Protein AF-A0A536GXW0-F1 (afdb_monomer_lite)

Structure (mmCIF, N/CA/C/O backbone):
data_AF-A0A536GXW0-F1
#
_entry.id   AF-A0A536GXW0-F1
#
loop_
_atom_site.group_PDB
_atom_site.id
_atom_site.type_symbol
_atom_site.label_atom_id
_atom_site.label_alt_id
_atom_site.label_comp_id
_atom_site.label_asym_id
_atom_site.label_entity_id
_atom_site.label_seq_id
_atom_site.pdbx_PDB_ins_code
_atom_site.Cartn_x
_atom_site.Cartn_y
_atom_site.Cartn_z
_atom_site.occupancy
_atom_site.B_iso_or_equiv
_atom_site.auth_seq_id
_atom_site.auth_comp_id
_atom_site.auth_asym_id
_atom_site.auth_atom_id
_atom_site.pdbx_PDB_model_num
ATOM 1 N N . MET A 1 1 ? -19.263 5.116 3.234 1.00 91.62 1 MET A N 1
ATOM 2 C CA . MET A 1 1 ? -18.940 5.922 2.035 1.00 91.62 1 MET A CA 1
ATOM 3 C C . MET A 1 1 ? -17.476 5.711 1.686 1.00 91.62 1 MET A C 1
ATOM 5 O O . MET A 1 1 ? -16.659 5.742 2.595 1.00 91.62 1 MET A O 1
ATOM 9 N N . PHE A 1 2 ? -17.142 5.473 0.416 1.00 92.00 2 PHE A N 1
ATOM 10 C CA . PHE A 1 2 ? -15.742 5.388 -0.016 1.00 92.00 2 PHE A CA 1
ATOM 11 C C . PHE A 1 2 ? -15.199 6.767 -0.391 1.00 92.00 2 PHE A C 1
ATOM 13 O O . PHE A 1 2 ? -15.918 7.569 -0.984 1.00 92.00 2 PHE A O 1
ATOM 20 N N . VAL A 1 3 ? -13.938 7.019 -0.049 1.00 93.69 3 VAL A N 1
ATOM 21 C CA . VAL A 1 3 ? -13.186 8.233 -0.398 1.00 93.69 3 VAL A CA 1
ATOM 22 C C . VAL A 1 3 ? -11.805 7.833 -0.917 1.00 93.69 3 VAL A C 1
ATOM 24 O O . VAL A 1 3 ? -11.226 6.871 -0.423 1.00 93.69 3 VAL A O 1
ATOM 27 N N . GLY A 1 4 ? -11.276 8.531 -1.919 1.00 91.50 4 GLY A N 1
ATOM 28 C CA . GLY A 1 4 ? -9.992 8.186 -2.535 1.00 91.50 4 GLY A CA 1
ATOM 29 C C . GLY A 1 4 ? -9.502 9.260 -3.503 1.00 91.50 4 GLY A C 1
ATOM 30 O O . GLY A 1 4 ? -10.156 10.285 -3.686 1.00 91.50 4 GLY A O 1
ATOM 31 N N . GLY A 1 5 ? -8.334 9.035 -4.105 1.00 86.00 5 GLY A N 1
ATOM 32 C CA . GLY A 1 5 ? -7.637 10.004 -4.965 1.00 86.00 5 GLY A CA 1
ATOM 33 C C . GLY A 1 5 ? -6.749 10.988 -4.193 1.00 86.00 5 GLY A C 1
ATOM 34 O O . GLY A 1 5 ? -5.664 11.328 -4.658 1.00 86.00 5 GLY A O 1
ATOM 35 N N . SER A 1 6 ? -7.152 11.370 -2.981 1.00 85.75 6 SER A N 1
ATOM 36 C CA . SER A 1 6 ? -6.339 12.109 -2.008 1.00 85.75 6 SER A CA 1
ATOM 37 C C . SER A 1 6 ? -6.452 11.490 -0.609 1.00 85.75 6 SER A C 1
ATOM 39 O O . SER A 1 6 ? -7.307 10.635 -0.358 1.00 85.75 6 SER A O 1
ATOM 41 N N . ALA A 1 7 ? -5.560 11.889 0.303 1.00 86.50 7 ALA A N 1
ATOM 42 C CA . ALA A 1 7 ? -5.619 11.443 1.691 1.00 86.50 7 ALA A CA 1
ATOM 43 C C . ALA A 1 7 ? -6.881 11.981 2.390 1.00 86.50 7 ALA A C 1
ATOM 45 O O . ALA A 1 7 ? -7.215 13.162 2.272 1.00 86.50 7 ALA A O 1
ATOM 46 N N . LEU A 1 8 ? -7.575 11.119 3.139 1.00 91.38 8 LEU A N 1
ATOM 47 C CA . LEU A 1 8 ? -8.701 11.537 3.969 1.00 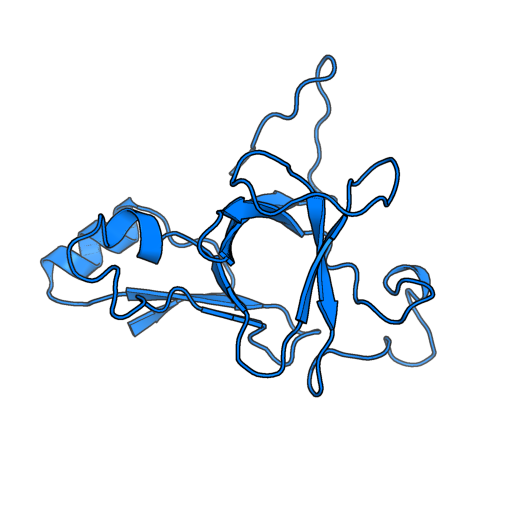91.38 8 LEU A CA 1
ATOM 48 C C . LEU A 1 8 ? -8.177 12.354 5.156 1.00 91.38 8 LEU A C 1
ATOM 50 O O . LEU A 1 8 ? -7.425 11.844 5.982 1.00 91.38 8 LEU A O 1
ATOM 54 N N . SER A 1 9 ? -8.595 13.615 5.274 1.00 91.75 9 SER A N 1
ATOM 55 C CA . SER A 1 9 ? -8.226 14.436 6.428 1.00 91.75 9 SER A CA 1
ATOM 56 C C . SER A 1 9 ? -9.035 14.056 7.672 1.00 91.75 9 SER A C 1
ATOM 58 O O . SER A 1 9 ? -10.221 13.721 7.596 1.00 91.75 9 SER A O 1
ATOM 60 N N . ALA A 1 10 ? -8.416 14.183 8.850 1.00 93.69 10 ALA A N 1
ATOM 61 C CA . ALA A 1 10 ? -9.082 13.917 10.126 1.00 93.69 10 ALA A CA 1
ATOM 62 C C . ALA A 1 10 ? -10.332 14.792 10.337 1.00 93.69 10 ALA A C 1
ATOM 64 O O . ALA A 1 10 ? -11.328 14.315 10.876 1.00 93.69 10 ALA A O 1
ATOM 65 N N . GLY A 1 11 ? -10.299 16.048 9.879 1.00 94.88 11 GLY A N 1
ATOM 66 C CA . GLY A 1 11 ? -11.437 16.964 9.970 1.00 94.88 11 GLY A CA 1
ATOM 67 C C . GLY A 1 11 ? -12.621 16.538 9.100 1.00 94.88 11 GLY A C 1
ATOM 68 O O . GLY A 1 11 ? -13.762 16.604 9.558 1.00 94.88 11 GLY A O 1
ATOM 69 N N . LEU A 1 12 ? -12.366 16.049 7.879 1.00 93.94 12 LEU A N 1
ATOM 70 C CA . LEU A 1 12 ? -13.421 15.523 7.008 1.00 93.94 12 LEU A CA 1
ATOM 71 C C . LEU A 1 12 ? -14.021 14.233 7.582 1.00 93.94 12 LEU A C 1
ATOM 73 O O . LEU A 1 12 ? -15.244 14.094 7.612 1.00 93.94 12 LEU A O 1
ATOM 77 N N . TYR A 1 13 ? -13.175 13.332 8.095 1.00 95.75 13 TYR A N 1
ATOM 78 C CA . TYR A 1 13 ? -13.617 12.132 8.808 1.00 95.75 13 TYR A CA 1
ATOM 79 C C . TYR A 1 13 ? -14.543 12.485 9.982 1.00 95.75 13 TYR A C 1
ATOM 81 O O . TYR A 1 13 ? -15.652 11.957 10.079 1.00 95.75 13 TYR A O 1
ATOM 89 N N . ASP A 1 14 ? -14.119 13.407 10.854 1.00 96.00 14 ASP A N 1
ATOM 90 C CA . ASP A 1 14 ? -14.897 13.811 12.029 1.00 96.00 14 ASP A CA 1
ATOM 91 C C . ASP A 1 14 ? -16.219 14.470 11.629 1.00 96.00 14 ASP A C 1
ATOM 93 O O . ASP A 1 14 ? -17.261 14.178 12.217 1.00 96.00 14 ASP A O 1
ATOM 97 N N . GLY A 1 15 ? -16.189 15.345 10.619 1.00 96.81 15 GLY A N 1
ATOM 98 C CA . GLY A 1 15 ? -17.375 16.019 10.101 1.00 96.81 15 GLY A CA 1
ATOM 99 C C . GLY A 1 15 ? -18.426 15.031 9.600 1.00 96.81 15 GLY A C 1
ATOM 100 O O . GLY A 1 15 ? -19.578 15.100 10.018 1.00 96.81 15 GLY A O 1
ATOM 101 N N . LEU A 1 16 ? -18.028 14.069 8.764 1.00 95.75 16 LEU A N 1
ATOM 102 C CA . LEU A 1 16 ? -18.940 13.059 8.218 1.00 95.75 16 LEU A CA 1
ATOM 103 C C . LEU A 1 16 ? -19.434 12.083 9.295 1.00 95.75 16 LEU A C 1
ATOM 105 O O . LEU A 1 16 ? -20.625 11.766 9.342 1.00 95.75 16 LEU A O 1
ATOM 109 N N . THR A 1 17 ? -18.561 11.685 10.222 1.00 95.50 17 THR A N 1
ATOM 110 C CA . THR A 1 17 ? -18.925 10.783 11.325 1.00 95.50 17 THR A CA 1
ATOM 111 C C . THR A 1 17 ? -19.974 11.408 12.249 1.00 95.50 17 THR A C 1
ATOM 113 O O . THR A 1 17 ? -20.893 10.714 12.681 1.00 95.50 17 THR A O 1
ATOM 116 N N . ARG A 1 18 ? -19.919 12.726 12.504 1.00 96.75 18 ARG A N 1
ATOM 117 C CA . ARG A 1 18 ? -20.958 13.449 13.274 1.00 96.75 18 ARG A CA 1
ATOM 118 C C . ARG A 1 18 ? -22.345 13.381 12.632 1.00 96.75 18 ARG A C 1
ATOM 120 O O . ARG A 1 18 ? -23.339 13.530 13.333 1.00 96.75 18 ARG A O 1
ATOM 127 N N . HIS A 1 19 ? -22.412 13.128 11.328 1.00 96.69 19 HIS A N 1
ATOM 128 C CA . HIS A 1 19 ? -23.655 12.911 10.590 1.00 96.69 19 HIS A CA 1
ATOM 129 C C . HIS A 1 19 ? -23.993 11.421 10.401 1.00 96.69 19 HIS A C 1
ATOM 131 O O . HIS A 1 19 ? -24.864 11.088 9.602 1.00 96.69 19 HIS A O 1
ATOM 137 N N . GLY A 1 20 ? -23.321 10.516 11.122 1.00 95.88 20 GLY A N 1
ATOM 138 C CA . GLY A 1 20 ? -23.549 9.071 11.037 1.00 95.88 20 GLY A CA 1
ATOM 139 C C . GLY A 1 20 ? -22.983 8.420 9.772 1.00 95.88 20 GLY A C 1
ATOM 140 O O . GLY A 1 20 ? -23.349 7.292 9.450 1.00 95.88 20 GLY A O 1
ATOM 141 N N . ILE A 1 21 ? -22.104 9.111 9.039 1.00 95.94 21 ILE A N 1
ATOM 142 C CA . ILE A 1 21 ? -21.504 8.605 7.802 1.00 95.94 21 ILE A CA 1
ATOM 143 C C . ILE A 1 21 ? -20.132 8.007 8.121 1.00 95.94 21 ILE A C 1
ATOM 145 O O . ILE A 1 21 ? -19.160 8.730 8.326 1.00 95.94 21 ILE A O 1
ATOM 149 N N . ASP A 1 22 ? -20.044 6.677 8.106 1.00 91.19 22 ASP A N 1
ATOM 150 C CA . ASP A 1 22 ? -18.764 5.965 8.171 1.00 91.19 22 ASP A CA 1
ATOM 151 C C . ASP A 1 22 ? -18.021 6.088 6.833 1.00 91.19 22 ASP A C 1
ATOM 153 O O . ASP A 1 22 ? -18.577 5.822 5.756 1.00 91.19 22 ASP A O 1
ATOM 157 N N . THR A 1 23 ? -16.760 6.504 6.891 1.00 93.88 23 THR A N 1
ATOM 158 C CA . THR A 1 23 ? -15.901 6.713 5.721 1.00 93.88 23 THR A CA 1
ATOM 159 C C . THR A 1 23 ? -14.848 5.623 5.639 1.00 93.88 23 THR A C 1
ATOM 161 O O . THR A 1 23 ? -14.286 5.210 6.646 1.00 93.88 23 THR A O 1
ATOM 164 N N . ASN A 1 24 ? -14.582 5.138 4.430 1.00 93.00 24 ASN A N 1
ATOM 165 C CA . ASN A 1 24 ? -13.578 4.119 4.165 1.00 93.00 24 ASN A CA 1
ATOM 166 C C . ASN A 1 24 ? -12.648 4.623 3.064 1.00 93.00 24 ASN A C 1
ATOM 168 O O . ASN A 1 24 ? -13.089 4.874 1.939 1.00 93.00 24 ASN A O 1
ATOM 172 N N . GLN A 1 25 ? -11.382 4.816 3.412 1.00 93.94 25 GLN A N 1
ATOM 173 C CA . GLN A 1 25 ? -10.381 5.289 2.478 1.00 93.94 25 GLN A CA 1
ATOM 174 C C . GLN A 1 25 ? -9.958 4.158 1.539 1.00 93.94 25 GLN A C 1
ATOM 176 O O . GLN A 1 25 ? -9.674 3.044 1.975 1.00 93.94 25 GLN A O 1
ATOM 181 N N . GLY A 1 26 ? -9.942 4.457 0.246 1.00 94.81 26 GLY A N 1
ATOM 182 C CA . GLY A 1 26 ? -9.351 3.628 -0.792 1.00 94.81 26 GLY A CA 1
ATOM 183 C C . GLY A 1 26 ? -8.116 4.316 -1.356 1.00 94.81 26 GLY A C 1
ATOM 184 O O . GLY A 1 26 ? -8.127 5.523 -1.616 1.00 94.81 26 GLY A O 1
ATOM 185 N N . TRP A 1 27 ? -7.059 3.544 -1.564 1.00 96.94 27 TRP A N 1
ATOM 186 C CA . TRP A 1 27 ? -5.865 3.986 -2.265 1.00 96.94 27 TRP A CA 1
ATOM 187 C C . TRP A 1 27 ? -5.655 3.198 -3.545 1.00 96.94 27 TRP A C 1
ATOM 189 O O . TRP A 1 27 ? -5.883 1.988 -3.620 1.00 96.94 27 TRP A O 1
ATOM 199 N N . GLY A 1 28 ? -5.177 3.924 -4.539 1.00 96.00 28 GLY A N 1
ATOM 200 C CA . GLY A 1 28 ? -4.687 3.400 -5.787 1.00 96.00 28 GLY A CA 1
ATOM 201 C C . GLY A 1 28 ? -4.431 4.544 -6.754 1.00 96.00 28 GLY A C 1
ATOM 202 O O . GLY A 1 28 ? -4.436 5.725 -6.397 1.00 96.00 28 GLY A O 1
ATOM 203 N N . MET A 1 29 ? -4.187 4.158 -7.986 1.00 96.38 29 MET A N 1
ATOM 204 C CA . MET A 1 29 ? -3.778 4.992 -9.099 1.00 96.38 29 MET A CA 1
ATOM 205 C C . MET A 1 29 ? -4.359 4.426 -10.393 1.00 96.38 29 MET A C 1
ATOM 207 O O . MET A 1 29 ? -4.885 3.306 -10.420 1.00 96.38 29 MET A O 1
ATOM 211 N N . THR A 1 30 ? -4.249 5.190 -11.477 1.00 95.12 30 THR A N 1
ATOM 212 C CA . THR A 1 30 ? -4.662 4.753 -12.819 1.00 95.12 30 THR A CA 1
ATOM 213 C C . THR A 1 30 ? -4.044 3.397 -13.167 1.00 95.12 30 THR A C 1
ATOM 215 O O . THR A 1 30 ? -4.718 2.502 -13.666 1.00 95.12 30 THR A O 1
ATOM 218 N N . GLU A 1 31 ? -2.780 3.211 -12.804 1.00 96.94 31 GLU A N 1
ATOM 219 C CA . GLU A 1 31 ? -1.968 2.019 -13.016 1.00 96.94 31 GLU A CA 1
ATOM 220 C C . GLU A 1 31 ? -2.425 0.799 -12.198 1.00 96.94 31 GLU A C 1
ATOM 222 O O . GLU A 1 31 ? -1.978 -0.312 -12.464 1.00 96.94 31 GLU A O 1
ATOM 227 N N . THR A 1 32 ? -3.324 0.976 -11.225 1.00 96.69 32 THR A N 1
ATOM 228 C CA . THR A 1 32 ? -3.872 -0.098 -10.373 1.00 96.69 32 THR A CA 1
ATOM 229 C C . THR A 1 32 ? -5.369 -0.344 -10.594 1.00 96.69 32 THR A C 1
ATOM 231 O O . THR A 1 32 ? -6.016 -0.974 -9.768 1.00 96.69 32 THR A O 1
ATOM 234 N N . SER A 1 33 ? -5.947 0.177 -11.676 1.00 93.94 33 SER A N 1
ATOM 235 C CA . SER A 1 33 ? -7.291 -0.156 -12.180 1.00 93.94 33 SER A CA 1
ATOM 236 C C . SER A 1 33 ? -8.448 -0.332 -11.162 1.00 93.94 33 SER A C 1
ATOM 238 O O . SER A 1 33 ? -9.107 -1.372 -11.159 1.00 93.94 33 SER A O 1
ATOM 240 N N . PRO A 1 34 ? -8.826 0.678 -10.357 1.00 89.38 34 PRO A N 1
ATOM 241 C CA . PRO A 1 34 ? -8.057 1.832 -9.906 1.00 89.38 34 PRO A CA 1
ATOM 242 C C . PRO A 1 34 ? -7.624 1.705 -8.432 1.00 89.38 34 PRO A C 1
ATOM 244 O O . PRO A 1 34 ? -7.015 2.632 -7.911 1.00 89.38 34 PRO A O 1
ATOM 247 N N . VAL A 1 35 ? -7.980 0.615 -7.738 1.00 96.00 35 VAL A N 1
ATOM 248 C CA . VAL A 1 35 ? -7.810 0.459 -6.284 1.00 96.00 35 VAL A CA 1
ATOM 249 C C . VAL A 1 35 ? -6.860 -0.694 -5.980 1.00 96.00 35 VAL A C 1
ATOM 251 O O . VAL A 1 35 ? -7.023 -1.807 -6.481 1.00 96.00 35 VAL A O 1
ATOM 254 N N . ALA A 1 36 ? -5.901 -0.432 -5.098 1.00 97.75 36 ALA A N 1
ATOM 255 C CA . ALA A 1 36 ? -4.930 -1.406 -4.622 1.00 97.75 36 ALA A CA 1
ATOM 256 C C . ALA A 1 36 ? -5.041 -1.678 -3.115 1.00 97.75 36 ALA A C 1
ATOM 258 O O . ALA A 1 36 ? -4.718 -2.785 -2.690 1.00 97.75 36 ALA A O 1
ATOM 259 N N . ALA A 1 37 ? -5.535 -0.727 -2.313 1.00 97.81 37 ALA A N 1
ATOM 260 C CA . ALA A 1 37 ? -5.735 -0.908 -0.875 1.00 97.81 37 ALA A CA 1
ATOM 261 C C . ALA A 1 37 ? -6.998 -0.200 -0.358 1.00 97.81 37 ALA A C 1
ATOM 263 O O . ALA A 1 37 ? -7.438 0.793 -0.938 1.00 97.81 37 ALA A O 1
ATOM 264 N N . CYS A 1 38 ? -7.563 -0.708 0.741 1.00 97.25 38 CYS A N 1
ATOM 265 C CA . CYS A 1 38 ? -8.708 -0.107 1.433 1.00 97.25 38 CYS A CA 1
ATOM 266 C C . CYS A 1 38 ? -8.565 -0.198 2.957 1.00 97.25 38 CYS A C 1
ATOM 268 O O . CYS A 1 38 ? -8.113 -1.216 3.492 1.00 97.25 38 CYS A O 1
ATOM 270 N N . ALA A 1 39 ? -9.042 0.817 3.678 1.00 96.19 39 ALA A N 1
ATOM 271 C CA . ALA A 1 39 ? -9.032 0.911 5.141 1.00 96.19 39 ALA A CA 1
ATOM 272 C C . ALA A 1 39 ? -10.095 0.022 5.819 1.00 96.19 39 ALA A C 1
ATOM 274 O O . ALA A 1 39 ? -10.859 0.463 6.684 1.00 96.19 39 ALA A O 1
ATOM 275 N N . THR A 1 40 ? -10.182 -1.243 5.411 1.00 93.44 40 THR A N 1
ATOM 276 C CA . THR A 1 40 ? -11.110 -2.234 5.963 1.00 93.44 40 THR A CA 1
ATOM 277 C C . THR A 1 40 ? -10.725 -2.597 7.392 1.00 93.44 40 THR A C 1
ATOM 279 O O . THR A 1 40 ? -9.595 -2.996 7.648 1.00 93.44 40 THR A O 1
ATOM 282 N N . ILE A 1 41 ? -11.683 -2.520 8.319 1.00 95.12 41 ILE A N 1
ATOM 283 C CA . ILE A 1 41 ? -11.472 -2.887 9.722 1.00 95.12 41 ILE A CA 1
ATOM 284 C C . ILE A 1 41 ? -11.465 -4.416 9.843 1.00 95.12 41 ILE A C 1
ATOM 286 O O . ILE A 1 41 ? -12.483 -5.071 9.600 1.00 95.12 41 ILE A O 1
ATOM 290 N N . LYS A 1 42 ? -10.325 -4.988 10.244 1.00 95.69 42 LYS A N 1
ATOM 291 C CA . LYS A 1 42 ? -10.229 -6.413 10.602 1.00 95.69 42 LYS A CA 1
ATOM 292 C C . LYS A 1 42 ? -11.196 -6.762 11.735 1.00 95.69 42 LYS A C 1
ATOM 294 O O . LYS A 1 42 ? -11.423 -5.963 12.640 1.00 95.69 42 LYS A O 1
ATOM 299 N N . SER A 1 43 ? -11.706 -7.992 11.738 1.00 95.56 43 SER A N 1
ATOM 300 C CA . SER A 1 43 ? -12.614 -8.479 12.787 1.00 95.56 43 SER A CA 1
ATOM 301 C C . SER A 1 43 ? -12.019 -8.380 14.196 1.00 95.56 43 SER A C 1
ATOM 303 O O . SER A 1 43 ? -12.748 -8.042 15.122 1.00 95.56 43 SER A O 1
ATOM 305 N N . SER A 1 44 ? -10.709 -8.603 14.340 1.00 95.69 44 SER A N 1
ATOM 306 C CA . SER A 1 44 ? -9.954 -8.478 15.595 1.00 95.69 44 SER A CA 1
ATOM 307 C C . SER A 1 44 ? -9.742 -7.036 16.070 1.00 95.69 44 SER A C 1
ATOM 309 O O . SER A 1 44 ? -9.302 -6.832 17.194 1.00 95.69 44 SER A O 1
ATOM 311 N N . MET A 1 45 ? -10.044 -6.036 15.236 1.00 95.00 45 MET A N 1
ATOM 312 C CA . MET A 1 45 ? -9.724 -4.623 15.477 1.00 95.00 45 MET A CA 1
ATOM 313 C C . MET A 1 45 ? -10.974 -3.753 15.665 1.00 95.00 45 MET A C 1
ATOM 315 O O . MET A 1 45 ? -10.879 -2.528 15.641 1.00 95.00 45 MET A O 1
ATOM 319 N N . LYS A 1 46 ? -12.156 -4.348 15.852 1.00 91.94 46 LYS A N 1
ATOM 320 C CA . LYS A 1 46 ? -13.415 -3.594 15.990 1.00 91.94 46 LYS A CA 1
ATOM 321 C C . LYS A 1 46 ? -13.450 -2.662 17.203 1.00 91.94 46 LYS A C 1
ATOM 323 O O . LYS A 1 46 ? -14.054 -1.601 17.110 1.00 91.94 46 LYS A O 1
ATOM 328 N N . ASP A 1 47 ? -12.760 -3.029 18.280 1.00 92.06 47 ASP A N 1
ATOM 329 C CA . ASP A 1 47 ? -12.674 -2.232 19.512 1.00 92.06 47 ASP A CA 1
ATOM 330 C C . ASP A 1 47 ? -11.431 -1.323 19.548 1.00 92.06 47 ASP A C 1
ATOM 332 O O . ASP A 1 47 ? -11.150 -0.660 20.546 1.00 92.06 47 ASP A O 1
ATOM 336 N N . SER A 1 48 ? -10.653 -1.300 18.461 1.00 92.00 48 SER A N 1
ATOM 337 C CA . SER A 1 48 ? -9.481 -0.435 18.336 1.00 92.00 48 SER A CA 1
ATOM 338 C C . SER A 1 48 ? -9.874 1.005 17.986 1.00 92.00 48 SER A C 1
ATOM 340 O O . SER A 1 48 ? -11.044 1.338 17.783 1.00 92.00 48 SER A O 1
ATOM 342 N N . ASN A 1 49 ? -8.880 1.889 17.875 1.00 93.62 49 ASN A N 1
ATOM 343 C CA . ASN A 1 49 ? -9.107 3.247 17.395 1.00 93.62 49 ASN A CA 1
ATOM 344 C C . ASN A 1 49 ? -9.483 3.239 15.900 1.00 93.62 49 ASN A C 1
ATOM 346 O O . ASN A 1 49 ? -8.623 3.340 15.022 1.00 93.62 49 ASN A O 1
ATOM 350 N N . LEU A 1 50 ? -10.786 3.154 15.620 1.00 93.50 50 LEU A N 1
ATOM 351 C CA . LEU A 1 50 ? -11.318 3.082 14.260 1.00 93.50 50 LEU A CA 1
ATOM 352 C C . LEU A 1 50 ? -10.915 4.288 13.418 1.00 93.50 50 LEU A C 1
ATOM 354 O O . LEU A 1 50 ? -10.547 4.118 12.261 1.00 93.50 50 LEU A O 1
ATOM 358 N N . LYS A 1 51 ? -10.902 5.491 14.003 1.00 95.06 51 LYS A N 1
ATOM 359 C CA . LYS A 1 51 ? -10.464 6.702 13.300 1.00 95.06 51 LYS A CA 1
ATOM 360 C C . LYS A 1 51 ? -9.027 6.561 12.799 1.00 95.06 51 LYS A C 1
ATOM 362 O O . LYS A 1 51 ? -8.761 6.863 11.642 1.00 95.06 51 LYS A O 1
ATOM 367 N N . ALA A 1 52 ? -8.116 6.064 13.635 1.00 94.38 52 ALA A N 1
ATOM 368 C CA . ALA A 1 52 ? -6.723 5.859 13.235 1.00 94.38 52 ALA A CA 1
ATOM 369 C C . ALA A 1 52 ? -6.583 4.852 12.079 1.00 94.38 52 ALA A C 1
ATOM 371 O O . ALA A 1 52 ? -5.704 5.011 11.240 1.00 94.38 52 ALA A O 1
ATOM 372 N N . ILE A 1 53 ? -7.458 3.844 12.005 1.00 95.69 53 ILE A N 1
ATOM 373 C CA . ILE A 1 53 ? -7.496 2.896 10.883 1.00 95.69 53 ILE A CA 1
ATOM 374 C C . ILE A 1 53 ? -8.088 3.545 9.629 1.00 95.69 53 ILE A C 1
ATOM 376 O O . ILE A 1 53 ? -7.538 3.394 8.543 1.00 95.69 53 ILE A O 1
ATOM 380 N N . ARG A 1 54 ? -9.201 4.274 9.759 1.00 95.19 54 ARG A N 1
ATOM 381 C CA . ARG A 1 54 ? -9.926 4.870 8.625 1.00 95.19 54 ARG A CA 1
ATOM 382 C C . ARG A 1 54 ? -9.145 5.958 7.887 1.00 95.19 54 ARG A C 1
ATOM 384 O O . ARG A 1 54 ? -9.459 6.212 6.730 1.00 95.19 54 ARG A O 1
ATOM 391 N N . LEU A 1 55 ? -8.156 6.569 8.541 1.00 95.19 55 LEU A N 1
ATOM 392 C CA . LEU A 1 55 ? -7.258 7.576 7.959 1.00 95.19 55 LEU A CA 1
ATOM 393 C C . LEU A 1 55 ? -6.025 6.981 7.249 1.00 95.19 55 LEU A C 1
ATOM 395 O O . LEU A 1 55 ? -5.198 7.730 6.729 1.00 95.19 55 LEU A O 1
ATOM 399 N N . LYS A 1 56 ? -5.863 5.653 7.256 1.00 96.00 56 LYS A N 1
ATOM 400 C CA . LYS A 1 56 ? -4.800 4.950 6.526 1.00 96.00 56 LYS A CA 1
ATOM 401 C C . LYS A 1 56 ? -5.249 4.614 5.107 1.00 96.00 56 LYS A C 1
ATOM 403 O O . LYS A 1 56 ? -6.432 4.418 4.854 1.00 96.00 56 LYS A O 1
ATOM 408 N N . GLN A 1 57 ? -4.299 4.437 4.189 1.00 96.44 57 GLN A N 1
ATOM 409 C CA . GLN A 1 57 ? -4.576 3.886 2.854 1.00 96.44 57 GLN A CA 1
ATOM 410 C C . GLN A 1 57 ? -5.094 2.447 2.932 1.00 96.44 57 GLN A C 1
ATOM 412 O O . GLN A 1 57 ? -5.911 2.028 2.113 1.00 96.44 57 GLN A O 1
ATOM 417 N N . GLY A 1 58 ? -4.675 1.726 3.969 1.00 96.88 58 GLY A N 1
ATOM 418 C CA . GLY A 1 58 ? -5.325 0.503 4.392 1.00 96.88 58 GLY A CA 1
ATOM 419 C C . GLY A 1 58 ? -4.583 -0.765 4.007 1.00 96.88 58 GLY A C 1
ATOM 420 O O . GLY A 1 58 ? -3.369 -0.763 3.828 1.00 96.88 58 GLY A O 1
ATOM 421 N N . LEU A 1 59 ? -5.330 -1.862 3.932 1.00 97.94 59 LEU A N 1
ATOM 422 C CA . LEU A 1 59 ? -4.813 -3.185 3.601 1.00 97.94 59 LEU A CA 1
ATOM 423 C C . LEU A 1 59 ? -4.826 -3.386 2.082 1.00 97.94 59 LEU A C 1
ATOM 425 O O . LEU A 1 59 ? -5.816 -2.992 1.453 1.00 97.94 59 LEU A O 1
ATOM 429 N N . PRO A 1 60 ? -3.807 -4.043 1.496 1.00 97.88 60 PRO A N 1
ATOM 430 C CA . PRO A 1 60 ? -3.857 -4.482 0.107 1.00 97.88 60 PRO A CA 1
ATOM 431 C C . PRO A 1 60 ? -5.116 -5.311 -0.168 1.00 97.88 60 PRO A C 1
ATOM 433 O O . PRO A 1 60 ? -5.514 -6.154 0.642 1.00 97.88 60 PRO A O 1
ATOM 436 N N . LEU A 1 61 ? -5.759 -5.069 -1.309 1.00 97.38 61 LEU A N 1
ATOM 437 C CA . LEU A 1 61 ? -6.897 -5.872 -1.747 1.00 97.38 61 LEU A CA 1
ATOM 438 C C . LEU A 1 61 ? -6.455 -7.301 -2.081 1.00 97.38 61 LEU A C 1
ATOM 440 O O . LEU A 1 61 ? -5.322 -7.541 -2.490 1.00 97.38 61 LEU A O 1
ATOM 444 N N . ALA A 1 62 ? -7.367 -8.264 -1.942 1.00 96.81 62 ALA A N 1
ATOM 445 C CA . ALA A 1 62 ? -7.084 -9.654 -2.290 1.00 96.81 62 ALA A CA 1
ATOM 446 C C . ALA A 1 62 ? -6.639 -9.766 -3.757 1.00 96.81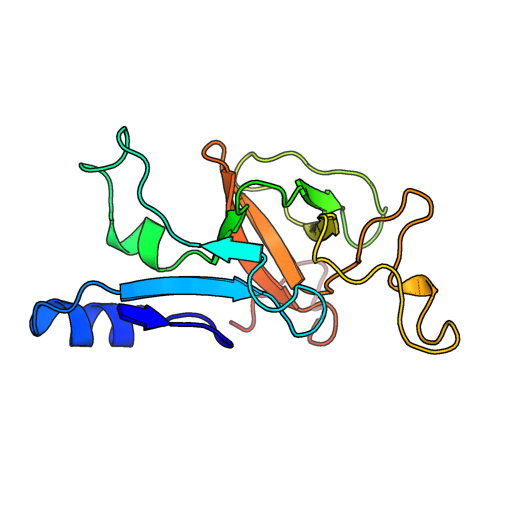 62 ALA A C 1
ATOM 448 O O . ALA A 1 62 ? -7.359 -9.326 -4.643 1.00 96.81 62 ALA A O 1
ATOM 449 N N . GLY A 1 63 ? -5.474 -10.364 -4.011 1.00 97.00 63 GLY A N 1
ATOM 450 C CA . GLY A 1 63 ? -4.870 -10.433 -5.347 1.00 97.00 63 GLY A CA 1
ATOM 451 C C . GLY A 1 63 ? -3.870 -9.312 -5.649 1.00 97.00 63 GLY A C 1
ATOM 452 O O . GLY A 1 63 ? -3.147 -9.417 -6.636 1.00 97.00 63 GLY A O 1
ATOM 453 N N . VAL A 1 64 ? -3.773 -8.286 -4.798 1.00 98.31 64 VAL A N 1
ATOM 454 C CA . VAL A 1 64 ? -2.697 -7.289 -4.834 1.00 98.31 64 VAL A CA 1
ATOM 455 C C . VAL A 1 64 ? -1.639 -7.667 -3.810 1.00 98.31 64 VAL A C 1
ATOM 457 O O . VAL A 1 64 ? -1.905 -7.777 -2.614 1.00 98.31 64 VAL A O 1
ATOM 460 N N . GLU A 1 65 ? -0.418 -7.839 -4.288 1.00 98.44 65 GLU A N 1
ATOM 461 C CA . GLU A 1 65 ? 0.767 -7.928 -3.456 1.00 98.44 65 GLU A CA 1
ATOM 462 C C . GLU A 1 65 ? 1.350 -6.523 -3.270 1.00 98.44 65 GLU A C 1
ATOM 464 O O . GLU A 1 65 ? 1.428 -5.738 -4.220 1.00 98.44 65 GLU A O 1
ATOM 469 N N . LEU A 1 66 ? 1.775 -6.213 -2.045 1.00 98.50 66 LEU A N 1
ATOM 470 C CA . LEU A 1 66 ? 2.428 -4.957 -1.684 1.00 98.50 66 LEU A CA 1
ATOM 471 C C . LEU A 1 66 ? 3.750 -5.270 -0.992 1.00 98.50 66 LEU A C 1
ATOM 473 O O . LEU A 1 66 ? 3.829 -6.186 -0.175 1.00 98.50 66 LEU A O 1
ATOM 477 N N . ARG A 1 67 ? 4.782 -4.486 -1.288 1.00 98.50 67 ARG A N 1
ATOM 478 C CA . ARG A 1 67 ? 6.023 -4.449 -0.513 1.00 98.50 67 ARG A CA 1
ATOM 479 C C . ARG A 1 67 ? 6.521 -3.017 -0.392 1.00 98.50 67 ARG A C 1
ATOM 481 O O . ARG A 1 67 ? 6.118 -2.150 -1.164 1.00 98.50 67 ARG A O 1
ATOM 488 N N . LEU A 1 68 ? 7.408 -2.794 0.567 1.00 98.50 68 LEU A N 1
ATOM 489 C CA . LEU A 1 68 ? 8.125 -1.535 0.708 1.00 98.50 68 LEU A CA 1
ATOM 490 C C . LEU A 1 68 ? 9.584 -1.749 0.317 1.00 98.50 68 LEU A C 1
ATOM 492 O O . LEU A 1 68 ? 10.203 -2.715 0.769 1.00 98.50 68 LEU A O 1
ATOM 496 N N . ALA A 1 69 ? 10.124 -0.850 -0.499 1.00 98.00 69 ALA A N 1
ATOM 497 C CA . ALA A 1 69 ? 11.540 -0.813 -0.838 1.00 98.00 69 ALA A CA 1
ATOM 498 C C . ALA A 1 69 ? 12.139 0.534 -0.430 1.00 98.00 69 ALA A C 1
ATOM 500 O O . ALA A 1 69 ? 11.579 1.580 -0.739 1.00 98.00 69 ALA A O 1
ATOM 501 N N . ASP A 1 70 ? 13.275 0.517 0.255 1.00 96.19 70 ASP A N 1
ATOM 502 C CA . ASP A 1 70 ? 14.030 1.722 0.584 1.00 96.19 70 ASP A CA 1
ATOM 503 C C . ASP A 1 70 ? 14.348 2.527 -0.688 1.00 96.19 70 ASP A C 1
ATOM 505 O O . ASP A 1 70 ? 14.773 1.961 -1.698 1.00 96.19 70 ASP A O 1
ATOM 509 N N . VAL A 1 71 ? 14.118 3.842 -0.647 1.00 90.75 71 VAL A N 1
ATOM 510 C CA . VAL A 1 71 ? 14.156 4.711 -1.839 1.00 90.75 71 VAL A CA 1
ATOM 511 C C . VAL A 1 71 ? 15.571 4.821 -2.418 1.00 90.75 71 VAL A C 1
ATOM 513 O O . VAL A 1 71 ? 15.722 4.918 -3.636 1.00 90.75 71 VAL A O 1
ATOM 516 N N . ASP A 1 72 ? 16.596 4.765 -1.564 1.00 88.44 72 ASP A N 1
ATOM 517 C CA . ASP A 1 72 ? 17.995 4.929 -1.967 1.00 88.44 72 ASP A CA 1
ATOM 518 C C . ASP A 1 72 ? 18.636 3.592 -2.371 1.00 88.44 72 ASP A C 1
ATOM 520 O O . ASP A 1 72 ? 19.268 3.475 -3.421 1.00 88.44 72 ASP A O 1
ATOM 524 N N . SER A 1 73 ? 18.492 2.561 -1.536 1.00 93.75 73 SER A N 1
ATOM 525 C CA . SER A 1 73 ? 19.154 1.267 -1.727 1.00 93.75 73 SER A CA 1
ATOM 526 C C . SER A 1 73 ? 18.338 0.255 -2.529 1.00 93.75 73 SER A C 1
ATOM 528 O O . SER A 1 73 ? 18.889 -0.761 -2.959 1.00 93.75 73 SER A O 1
ATOM 530 N N . GLY A 1 74 ? 17.029 0.475 -2.690 1.00 92.94 74 GLY A N 1
ATOM 531 C CA . GLY A 1 74 ? 16.101 -0.460 -3.330 1.00 92.94 74 GLY A CA 1
ATOM 532 C C . GLY A 1 74 ? 15.854 -1.751 -2.541 1.00 92.94 74 GLY A C 1
ATOM 533 O O . GLY A 1 74 ? 15.178 -2.653 -3.036 1.00 92.94 74 GLY A O 1
ATOM 534 N N . LYS A 1 75 ? 16.406 -1.881 -1.327 1.00 97.50 75 LYS A N 1
ATOM 535 C CA . LYS A 1 75 ? 16.241 -3.075 -0.487 1.00 97.50 75 LYS A CA 1
ATOM 536 C C . LYS A 1 75 ? 14.860 -3.103 0.148 1.00 97.50 75 LYS A C 1
ATOM 538 O O . LYS A 1 75 ? 14.328 -2.067 0.528 1.00 97.50 75 LYS A O 1
ATOM 543 N N . LEU A 1 76 ? 14.306 -4.301 0.318 1.00 98.31 76 LEU A N 1
ATOM 544 C CA . LEU A 1 76 ? 13.029 -4.458 1.007 1.00 98.31 76 LEU A CA 1
ATOM 545 C C . LEU A 1 76 ? 13.151 -4.068 2.479 1.00 98.31 76 LEU A C 1
ATOM 547 O O . LEU A 1 76 ? 14.128 -4.430 3.139 1.00 98.31 76 LEU A O 1
ATOM 551 N N . VAL A 1 77 ? 12.135 -3.374 2.983 1.00 98.00 77 VAL A N 1
ATOM 552 C CA . VAL A 1 77 ? 12.040 -2.968 4.389 1.00 98.00 77 VAL A CA 1
ATOM 553 C C . VAL A 1 77 ? 10.850 -3.657 5.073 1.00 98.00 77 VAL A C 1
ATOM 555 O O . VAL A 1 77 ? 9.860 -3.979 4.406 1.00 98.00 77 VAL A O 1
ATOM 558 N N . PRO A 1 78 ? 10.943 -3.954 6.384 1.00 98.12 78 PRO A N 1
ATOM 559 C CA . PRO A 1 78 ? 9.923 -4.723 7.090 1.00 98.12 78 PRO A CA 1
ATOM 560 C C . PRO A 1 78 ? 8.648 -3.914 7.354 1.00 98.12 78 PRO A C 1
ATOM 562 O O . PRO A 1 78 ? 8.644 -2.686 7.340 1.00 98.12 78 PRO A O 1
ATOM 565 N N . TRP A 1 79 ? 7.561 -4.627 7.651 1.00 98.06 79 TRP A N 1
ATOM 566 C CA . TRP A 1 79 ? 6.286 -4.049 8.083 1.00 98.06 79 TRP A CA 1
ATOM 567 C C . TRP A 1 79 ? 6.230 -3.951 9.611 1.00 98.06 79 TRP A C 1
ATOM 569 O O . TRP A 1 79 ? 5.585 -4.748 10.291 1.00 98.06 79 TRP A O 1
ATOM 579 N N . ASP A 1 80 ? 6.983 -3.008 10.165 1.00 97.44 80 ASP A N 1
ATOM 580 C CA . ASP A 1 80 ? 7.101 -2.761 11.609 1.00 97.44 80 ASP A CA 1
ATOM 581 C C . ASP A 1 80 ? 6.418 -1.450 12.054 1.00 97.44 80 ASP A C 1
ATOM 583 O O . ASP A 1 80 ? 6.493 -1.069 13.225 1.00 97.44 80 ASP A O 1
ATOM 587 N N . GLY A 1 81 ? 5.763 -0.747 11.122 1.00 96.00 81 GLY A N 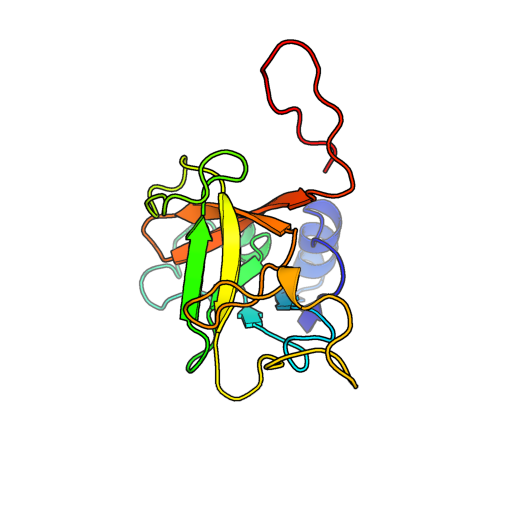1
ATOM 588 C CA . GLY A 1 81 ? 5.131 0.559 11.326 1.00 96.00 81 GLY A CA 1
ATOM 589 C C . GLY A 1 81 ? 6.106 1.728 11.491 1.00 96.00 81 GLY A C 1
ATOM 590 O O . GLY A 1 81 ? 5.672 2.824 11.839 1.00 96.00 81 GLY A O 1
ATOM 591 N N . LYS A 1 82 ? 7.411 1.515 11.284 1.00 95.62 82 LYS A N 1
ATOM 592 C CA . LYS A 1 82 ? 8.472 2.520 11.469 1.00 95.62 82 LYS A CA 1
ATOM 593 C C . LYS A 1 82 ? 9.357 2.658 10.242 1.00 95.62 82 LYS A C 1
ATOM 595 O O . LYS A 1 82 ? 9.719 3.767 9.871 1.00 95.62 82 LYS A O 1
ATOM 600 N N . SER A 1 83 ? 9.716 1.532 9.643 1.00 96.44 83 SER A N 1
ATOM 601 C CA . SER A 1 83 ? 10.491 1.448 8.422 1.00 96.44 83 SER A CA 1
ATOM 602 C C . SER A 1 83 ? 9.690 2.048 7.270 1.00 96.44 83 SER A C 1
ATOM 604 O O . SER A 1 83 ? 8.510 1.742 7.083 1.00 96.44 83 SER A O 1
ATOM 606 N N . VAL A 1 84 ? 10.341 2.928 6.514 1.00 96.44 84 VAL A N 1
ATOM 607 C CA . VAL A 1 84 ? 9.731 3.691 5.426 1.00 96.44 84 VAL A CA 1
ATOM 608 C C . VAL A 1 84 ? 10.347 3.252 4.105 1.00 96.44 84 VAL A C 1
ATOM 610 O O . VAL A 1 84 ? 11.557 3.063 4.011 1.00 96.44 84 VAL A O 1
ATOM 613 N N . GLY A 1 85 ? 9.515 3.097 3.080 1.00 96.88 85 GLY A N 1
ATOM 614 C CA . GLY A 1 85 ? 9.965 2.782 1.731 1.00 96.88 85 GLY A CA 1
ATOM 615 C C . GLY A 1 85 ? 8.948 3.188 0.672 1.00 96.88 85 GLY A C 1
ATOM 616 O O . GLY A 1 85 ? 7.791 3.480 0.971 1.00 96.88 85 GLY A O 1
ATOM 617 N N . GLU A 1 86 ? 9.388 3.195 -0.580 1.00 97.62 86 GLU A N 1
ATOM 618 C CA . GLU A 1 86 ? 8.515 3.280 -1.743 1.00 97.62 86 GLU A CA 1
ATOM 619 C C . GLU A 1 86 ? 7.580 2.065 -1.771 1.00 97.62 86 GLU A C 1
ATOM 621 O O . GLU A 1 86 ? 8.027 0.913 -1.711 1.00 97.62 86 GLU A O 1
ATOM 626 N N . ILE A 1 87 ? 6.280 2.326 -1.902 1.00 98.12 87 ILE A N 1
ATOM 627 C CA . ILE A 1 87 ? 5.285 1.294 -2.153 1.00 98.12 87 ILE A CA 1
ATOM 628 C C . ILE A 1 87 ? 5.551 0.710 -3.540 1.00 98.12 87 ILE A C 1
ATOM 630 O O . ILE A 1 87 ? 5.526 1.409 -4.558 1.00 98.12 87 ILE A O 1
ATOM 634 N N . GLN A 1 88 ? 5.741 -0.601 -3.581 1.00 98.44 88 GLN A N 1
ATOM 635 C CA . GLN A 1 88 ? 5.772 -1.373 -4.809 1.00 98.44 88 GLN A CA 1
ATOM 636 C C . GLN A 1 88 ? 4.613 -2.360 -4.806 1.00 98.44 88 GLN A C 1
ATOM 638 O O . GLN A 1 88 ? 4.391 -3.057 -3.812 1.00 98.44 88 GLN A O 1
ATOM 643 N N . VAL A 1 89 ? 3.877 -2.427 -5.915 1.00 98.56 89 VAL A N 1
ATOM 644 C CA . VAL A 1 89 ? 2.698 -3.296 -6.040 1.00 98.56 89 VAL A CA 1
ATOM 645 C C . VAL A 1 89 ? 2.758 -4.181 -7.273 1.00 98.56 89 VAL A C 1
ATOM 647 O O . VAL A 1 89 ? 3.333 -3.822 -8.301 1.00 98.56 89 VAL A O 1
ATOM 650 N N . ARG A 1 90 ? 2.127 -5.347 -7.165 1.00 98.31 90 ARG A N 1
ATOM 651 C CA . ARG A 1 90 ? 1.916 -6.290 -8.263 1.00 98.31 90 ARG A CA 1
ATOM 652 C C . ARG A 1 90 ? 0.563 -6.965 -8.087 1.00 98.31 90 ARG A C 1
ATOM 654 O O . ARG A 1 90 ? 0.118 -7.188 -6.968 1.00 98.31 90 ARG A O 1
ATOM 661 N N . GLY A 1 91 ? -0.101 -7.297 -9.185 1.00 97.94 91 GLY A N 1
ATOM 662 C CA . GLY A 1 91 ? -1.377 -8.000 -9.145 1.00 97.94 91 GLY A CA 1
ATOM 663 C C . GLY A 1 91 ? -2.004 -8.123 -10.530 1.00 97.94 91 GLY A C 1
ATOM 664 O O . GLY A 1 91 ? -1.502 -7.528 -11.482 1.00 97.94 91 GLY A O 1
ATOM 665 N N . PRO A 1 92 ? -3.114 -8.864 -10.660 1.00 97.38 92 PRO A N 1
ATOM 666 C CA . PRO A 1 92 ? -3.714 -9.184 -11.954 1.00 97.38 92 PRO A CA 1
ATOM 667 C C . PRO A 1 92 ? -4.342 -7.979 -12.673 1.00 97.38 92 PRO A C 1
ATOM 669 O O . PRO A 1 92 ? -4.597 -8.057 -13.870 1.00 97.38 92 PRO A O 1
ATOM 672 N N . TRP A 1 93 ? -4.583 -6.871 -11.969 1.00 97.38 93 TRP A N 1
ATOM 673 C CA . TRP A 1 93 ? -5.086 -5.614 -12.541 1.00 97.38 93 TRP A CA 1
ATOM 674 C C . TRP A 1 93 ? -4.128 -4.428 -12.349 1.00 97.38 93 TRP A C 1
ATOM 676 O O . TRP A 1 93 ? -4.478 -3.288 -12.671 1.00 97.38 93 TRP A O 1
ATOM 686 N N . VAL A 1 94 ? -2.923 -4.689 -11.831 1.00 98.19 94 VAL A N 1
ATOM 687 C CA . VAL A 1 94 ? -1.824 -3.721 -11.846 1.00 98.19 94 VAL A CA 1
ATOM 688 C C . VAL A 1 94 ? -1.225 -3.741 -13.247 1.00 98.19 94 VAL A C 1
ATOM 690 O O . VAL A 1 94 ? -0.977 -4.810 -13.803 1.00 98.19 94 VAL A O 1
ATOM 693 N N . THR A 1 95 ? -1.023 -2.567 -13.837 1.00 96.88 95 THR A N 1
ATOM 694 C CA . THR A 1 95 ? -0.433 -2.461 -15.170 1.00 96.88 95 THR A CA 1
ATOM 695 C C . THR A 1 95 ? 0.932 -3.150 -15.212 1.00 96.88 95 THR A C 1
ATOM 697 O O . THR A 1 95 ? 1.719 -3.048 -14.274 1.00 96.88 95 THR A O 1
ATOM 700 N N . ALA A 1 96 ? 1.226 -3.842 -16.311 1.00 93.56 96 ALA A N 1
ATOM 701 C CA . ALA A 1 96 ? 2.526 -4.477 -16.531 1.00 93.56 96 ALA A CA 1
ATOM 702 C C . ALA A 1 96 ? 3.540 -3.540 -17.215 1.00 93.56 96 ALA A C 1
ATOM 704 O O . ALA A 1 96 ? 4.688 -3.918 -17.432 1.00 93.56 96 ALA A O 1
ATOM 705 N N . GLY A 1 97 ? 3.102 -2.348 -17.620 1.00 94.94 97 GLY A N 1
ATOM 706 C CA . GLY A 1 97 ? 3.897 -1.420 -18.411 1.00 94.94 97 GLY A CA 1
ATOM 707 C C . GLY A 1 97 ? 3.041 -0.306 -18.991 1.00 94.94 97 GLY A C 1
ATOM 708 O O . GLY A 1 97 ? 1.828 -0.452 -19.155 1.00 94.94 97 GLY A O 1
ATOM 709 N N . TYR A 1 98 ? 3.667 0.807 -19.353 1.00 95.31 98 TYR A N 1
ATOM 710 C CA . TYR A 1 98 ? 2.994 1.804 -20.175 1.00 95.31 98 TYR A CA 1
ATOM 711 C C . TYR A 1 98 ? 3.037 1.410 -21.653 1.00 95.31 98 TYR A C 1
ATOM 713 O O . TYR A 1 98 ? 3.875 0.625 -22.112 1.00 95.31 98 TYR A O 1
ATOM 721 N N . TYR A 1 99 ? 2.110 1.976 -22.423 1.00 94.69 99 TYR A N 1
ATOM 722 C CA . TYR A 1 99 ? 2.025 1.743 -23.859 1.00 94.69 99 TYR A CA 1
ATOM 723 C C . TYR A 1 99 ? 3.363 2.056 -24.550 1.00 94.69 99 TYR A C 1
ATOM 725 O O . TYR A 1 99 ? 3.973 3.093 -24.300 1.00 94.69 99 TYR A O 1
ATOM 733 N N . ARG A 1 100 ? 3.814 1.151 -25.431 1.00 94.25 100 ARG A N 1
ATOM 734 C CA . ARG A 1 100 ? 5.100 1.234 -26.158 1.00 94.25 100 ARG A CA 1
ATOM 735 C C . ARG A 1 100 ? 6.356 1.262 -25.273 1.00 94.25 100 ARG A C 1
ATOM 737 O O . ARG A 1 100 ? 7.406 1.680 -25.749 1.00 94.25 100 ARG A O 1
ATOM 744 N N . GLY A 1 101 ? 6.273 0.794 -24.027 1.00 89.25 101 GLY A N 1
ATOM 745 C CA . GLY A 1 101 ? 7.444 0.667 -23.151 1.00 89.25 101 GLY A CA 1
ATOM 746 C C . GLY A 1 101 ? 7.995 2.003 -22.650 1.00 89.25 101 GLY A C 1
ATOM 747 O O . GLY A 1 101 ? 9.159 2.080 -22.269 1.00 89.25 101 GLY A O 1
ATOM 748 N N . VAL A 1 102 ? 7.173 3.055 -22.666 1.00 93.00 102 VAL A N 1
ATOM 749 C CA . VAL A 1 102 ? 7.489 4.318 -21.987 1.00 93.00 102 VAL A CA 1
ATOM 750 C C . VAL A 1 102 ? 7.641 4.053 -20.484 1.00 93.00 102 VAL A C 1
ATOM 752 O O . VAL A 1 102 ? 6.970 3.170 -19.951 1.00 93.00 102 VAL A O 1
ATOM 755 N N . ASP A 1 103 ? 8.529 4.793 -19.815 1.00 89.75 103 ASP A N 1
ATOM 756 C CA . ASP A 1 103 ? 8.751 4.706 -18.363 1.00 89.75 103 ASP A CA 1
ATOM 757 C C . ASP A 1 103 ? 8.987 3.262 -17.867 1.00 89.75 103 ASP A C 1
ATOM 759 O O . ASP A 1 103 ? 8.475 2.837 -16.831 1.00 89.75 103 ASP A O 1
ATOM 763 N N . ALA A 1 104 ? 9.748 2.465 -18.629 1.00 92.19 104 ALA A N 1
ATOM 764 C CA . ALA A 1 104 ? 10.054 1.075 -18.278 1.00 92.19 104 ALA A CA 1
ATOM 765 C C . ALA A 1 104 ? 10.794 0.940 -16.930 1.00 92.19 104 ALA A C 1
ATOM 767 O O . ALA A 1 104 ? 10.694 -0.088 -16.267 1.00 92.19 104 ALA A O 1
ATOM 768 N N . ASP A 1 105 ? 11.489 1.992 -16.495 1.00 90.88 105 ASP A N 1
ATOM 769 C CA . ASP A 1 105 ? 12.166 2.111 -15.200 1.00 90.88 105 ASP A CA 1
ATOM 770 C C . ASP A 1 105 ? 11.201 2.223 -14.002 1.00 90.88 105 ASP A C 1
ATOM 772 O O . ASP A 1 105 ? 11.618 2.089 -12.846 1.00 90.88 105 ASP A O 1
ATOM 776 N N . ARG A 1 106 ? 9.898 2.412 -14.257 1.00 94.12 106 ARG A N 1
ATOM 777 C CA . ARG A 1 106 ? 8.834 2.297 -13.246 1.00 94.12 106 ARG A CA 1
ATOM 778 C C . ARG A 1 106 ? 8.535 0.862 -12.852 1.00 94.12 106 ARG A C 1
ATOM 780 O O . ARG A 1 106 ? 7.736 0.656 -11.946 1.00 94.12 106 ARG A O 1
ATOM 787 N N . PHE A 1 107 ? 9.167 -0.118 -13.482 1.00 96.44 107 PHE A N 1
ATOM 788 C CA . PHE A 1 107 ? 8.985 -1.522 -13.154 1.00 96.44 107 PHE A CA 1
ATOM 789 C C . PHE A 1 107 ? 10.310 -2.104 -12.688 1.00 96.44 107 PHE A C 1
ATOM 791 O O . PHE A 1 107 ? 11.353 -1.929 -13.318 1.00 96.44 107 PHE A O 1
ATOM 798 N N . THR A 1 108 ? 10.286 -2.785 -11.549 1.00 96.31 108 THR A N 1
ATOM 799 C CA . THR A 1 108 ? 11.460 -3.513 -11.075 1.00 96.31 108 THR A CA 1
ATOM 800 C C . THR A 1 108 ? 11.734 -4.712 -11.981 1.00 96.31 108 THR A C 1
ATOM 802 O O . THR A 1 108 ? 10.835 -5.234 -12.645 1.00 96.31 108 THR A O 1
ATOM 805 N N . ALA A 1 109 ? 12.974 -5.203 -11.973 1.00 94.31 109 ALA A N 1
ATOM 806 C CA . ALA A 1 109 ? 13.362 -6.370 -12.770 1.00 94.31 109 ALA A CA 1
ATOM 807 C C . ALA A 1 109 ? 12.538 -7.635 -12.444 1.00 94.31 109 ALA A C 1
ATOM 809 O O . ALA A 1 109 ? 12.389 -8.509 -13.292 1.00 94.31 109 ALA A O 1
ATOM 810 N N . ASP A 1 110 ? 11.986 -7.725 -11.231 1.00 95.44 110 ASP A N 1
ATOM 811 C CA . ASP A 1 110 ? 11.108 -8.806 -10.776 1.00 95.44 110 ASP A CA 1
ATOM 812 C C . ASP A 1 110 ? 9.600 -8.500 -10.925 1.00 95.44 110 ASP A C 1
ATOM 814 O O . ASP A 1 110 ? 8.759 -9.217 -10.376 1.00 95.44 110 ASP A O 1
ATOM 818 N N . GLY A 1 111 ? 9.248 -7.463 -11.694 1.00 95.69 111 GLY A N 1
ATOM 819 C CA . GLY A 1 111 ? 7.890 -7.221 -12.190 1.00 95.69 111 GLY A CA 1
ATOM 820 C C . GLY A 1 111 ? 6.963 -6.457 -11.245 1.00 95.69 111 GLY A C 1
ATOM 821 O O . GLY A 1 111 ? 5.753 -6.674 -11.288 1.00 95.69 111 GLY A O 1
ATOM 822 N N . TRP A 1 112 ? 7.500 -5.592 -10.384 1.00 98.12 112 TRP A N 1
ATOM 823 C CA . TRP A 1 112 ? 6.703 -4.746 -9.493 1.00 98.12 112 TRP A CA 1
ATOM 824 C C . TRP A 1 112 ? 6.623 -3.318 -10.011 1.00 98.12 112 TRP A C 1
ATOM 826 O O . TRP A 1 112 ? 7.636 -2.740 -10.402 1.00 98.12 112 TRP A O 1
ATOM 836 N N . LEU A 1 113 ? 5.433 -2.725 -9.949 1.00 97.94 113 LEU A N 1
ATOM 837 C CA . LEU A 1 113 ? 5.237 -1.308 -10.227 1.00 97.94 113 LEU A CA 1
ATOM 838 C C . LEU A 1 113 ? 5.798 -0.471 -9.074 1.00 97.94 113 LEU A C 1
ATOM 840 O O . LEU A 1 113 ? 5.378 -0.624 -7.927 1.00 97.94 113 LEU A O 1
ATOM 844 N N . ARG A 1 114 ? 6.698 0.455 -9.399 1.00 97.31 114 ARG A N 1
ATOM 845 C CA . ARG A 1 114 ? 7.206 1.522 -8.535 1.00 97.31 114 ARG A CA 1
ATOM 846 C C . ARG A 1 114 ? 6.219 2.684 -8.536 1.00 97.31 114 ARG A C 1
ATOM 848 O O . ARG A 1 114 ? 6.110 3.425 -9.515 1.00 97.31 114 ARG A O 1
ATOM 855 N N . THR A 1 115 ? 5.463 2.813 -7.451 1.00 95.69 115 THR A N 1
ATOM 856 C CA . THR A 1 115 ? 4.337 3.759 -7.383 1.00 95.69 115 THR A CA 1
ATOM 857 C C . THR A 1 115 ? 4.788 5.209 -7.214 1.00 95.69 115 THR A C 1
ATOM 859 O O . THR A 1 115 ? 4.070 6.128 -7.604 1.00 95.69 115 THR A O 1
ATOM 862 N N . GLY A 1 116 ? 5.978 5.428 -6.649 1.00 94.25 116 GLY A N 1
ATOM 863 C CA . GLY A 1 116 ? 6.436 6.734 -6.194 1.00 94.25 116 GLY A CA 1
ATOM 864 C C . GLY A 1 116 ? 5.767 7.242 -4.911 1.00 94.25 116 GLY A C 1
ATOM 865 O O . GLY A 1 116 ? 6.134 8.316 -4.443 1.00 94.25 116 GLY A O 1
ATOM 866 N N . ASP A 1 117 ? 4.827 6.507 -4.314 1.00 95.56 117 ASP A N 1
ATOM 867 C CA . ASP A 1 117 ? 4.296 6.826 -2.986 1.00 95.56 117 ASP A CA 1
ATOM 868 C C . ASP A 1 117 ? 5.220 6.215 -1.916 1.00 95.56 117 ASP A C 1
ATOM 870 O O . ASP A 1 117 ? 5.621 5.054 -2.019 1.00 95.56 117 ASP A O 1
ATOM 874 N N . VAL A 1 118 ? 5.562 6.983 -0.881 1.00 96.00 118 VAL A N 1
ATOM 875 C CA . VAL A 1 118 ? 6.430 6.554 0.225 1.00 96.00 118 VAL A CA 1
ATOM 876 C C . VAL A 1 118 ? 5.580 6.325 1.467 1.00 96.00 118 VAL A C 1
ATOM 878 O O . VAL A 1 118 ? 4.789 7.185 1.857 1.00 96.00 118 VAL A O 1
ATOM 881 N N . ALA A 1 119 ? 5.727 5.165 2.101 1.00 97.06 119 ALA A N 1
ATOM 882 C CA . ALA A 1 119 ? 4.880 4.752 3.212 1.00 97.06 119 ALA A CA 1
ATOM 883 C C . ALA A 1 119 ? 5.629 3.928 4.257 1.00 97.06 119 ALA A C 1
ATOM 885 O O . ALA A 1 119 ? 6.678 3.344 3.984 1.00 97.06 119 ALA A O 1
ATOM 886 N N . ASN A 1 120 ? 5.029 3.834 5.442 1.00 97.94 120 ASN A N 1
ATOM 887 C CA . ASN A 1 120 ? 5.251 2.715 6.352 1.00 97.94 120 ASN A CA 1
ATOM 888 C C . ASN A 1 120 ? 4.048 1.764 6.298 1.00 97.94 120 ASN A C 1
ATOM 890 O O . ASN A 1 120 ? 2.942 2.149 5.906 1.00 97.94 120 ASN A O 1
ATOM 894 N N . VAL A 1 121 ? 4.272 0.517 6.698 1.00 98.44 121 VAL A N 1
ATOM 895 C CA . VAL A 1 121 ? 3.218 -0.482 6.878 1.00 98.44 121 VAL A CA 1
ATOM 896 C C . VAL A 1 121 ? 3.374 -1.060 8.274 1.00 98.44 121 VAL A C 1
ATOM 898 O O . VAL A 1 121 ? 4.475 -1.455 8.663 1.00 98.44 121 VAL A O 1
ATOM 901 N N . ASP A 1 122 ? 2.292 -1.068 9.047 1.00 97.31 122 ASP A N 1
ATOM 902 C CA . ASP A 1 122 ? 2.311 -1.617 10.402 1.00 97.31 122 ASP A CA 1
ATOM 903 C C . ASP A 1 122 ? 2.282 -3.153 10.421 1.00 97.31 122 ASP A C 1
ATOM 905 O O . ASP A 1 122 ? 2.079 -3.810 9.400 1.00 97.31 122 ASP A O 1
ATOM 909 N N . SER A 1 123 ? 2.464 -3.743 11.604 1.00 96.38 123 SER A N 1
ATOM 910 C CA . SER A 1 123 ? 2.425 -5.201 11.789 1.00 96.38 123 SER A CA 1
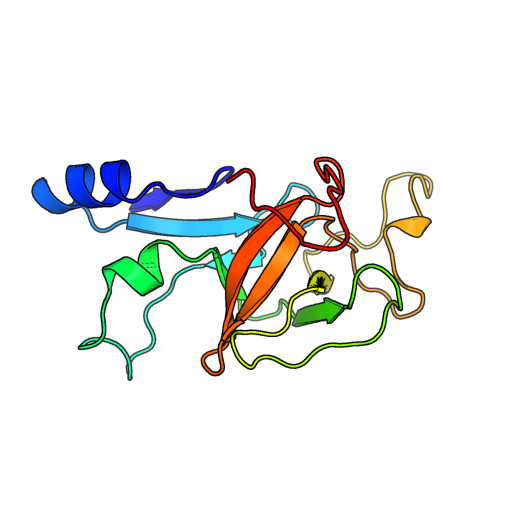ATOM 911 C C . SER A 1 123 ? 1.064 -5.824 11.460 1.00 96.38 123 SER A C 1
ATOM 913 O O . SER A 1 123 ? 0.958 -7.036 11.291 1.00 96.38 123 SER A O 1
ATOM 915 N N . GLU A 1 124 ? 0.014 -5.006 11.371 1.00 96.75 124 GLU A N 1
ATOM 916 C CA . GLU A 1 124 ? -1.309 -5.418 10.925 1.00 96.75 124 GLU A CA 1
ATOM 917 C C . GLU A 1 124 ? -1.464 -5.309 9.396 1.00 96.75 124 GLU A C 1
ATOM 919 O O . GLU A 1 124 ? -2.482 -5.739 8.855 1.00 96.75 124 GLU A O 1
ATOM 924 N N . GLY A 1 125 ? -0.463 -4.804 8.678 1.00 97.31 125 GLY A N 1
ATOM 925 C CA . GLY A 1 125 ? -0.446 -4.677 7.225 1.00 97.31 125 GLY A CA 1
ATOM 926 C C . GLY A 1 125 ? -1.112 -3.410 6.693 1.00 97.31 125 GLY A C 1
ATOM 927 O O . GLY A 1 125 ? -1.283 -3.296 5.479 1.00 97.31 125 GLY A O 1
ATOM 928 N N . TYR A 1 126 ? -1.516 -2.465 7.550 1.00 97.94 126 TYR A N 1
ATOM 929 C CA . TYR A 1 126 ? -2.108 -1.215 7.076 1.00 97.94 126 TYR A CA 1
ATOM 930 C C . TYR A 1 126 ? -1.012 -0.263 6.601 1.00 97.94 126 TYR A C 1
ATOM 932 O O . TYR A 1 126 ? -0.139 0.129 7.377 1.00 97.94 126 TYR A O 1
ATOM 940 N N . ALA A 1 127 ? -1.099 0.151 5.339 1.00 97.81 127 ALA A N 1
ATOM 941 C CA . ALA A 1 127 ? -0.223 1.155 4.759 1.00 97.81 127 ALA A CA 1
ATOM 942 C C . ALA A 1 127 ? -0.635 2.573 5.179 1.00 97.81 127 ALA A C 1
ATOM 944 O O . ALA A 1 127 ? -1.818 2.932 5.134 1.00 97.81 127 ALA A O 1
ATOM 945 N N . GLN A 1 128 ? 0.358 3.384 5.531 1.00 96.50 128 GLN A N 1
ATOM 946 C CA . GLN A 1 128 ? 0.240 4.812 5.802 1.00 96.50 128 GLN A CA 1
ATOM 947 C C . GLN A 1 128 ? 1.250 5.552 4.922 1.00 96.50 128 GLN A C 1
ATOM 949 O O . GLN A 1 128 ? 2.455 5.494 5.169 1.00 96.50 128 GLN A O 1
ATOM 954 N N . ILE A 1 129 ? 0.752 6.246 3.901 1.00 95.12 129 ILE A N 1
ATOM 955 C CA . ILE A 1 129 ? 1.571 7.129 3.066 1.00 95.12 129 ILE A CA 1
ATOM 956 C C . ILE A 1 129 ? 2.023 8.315 3.910 1.00 95.12 129 ILE A C 1
ATOM 958 O O . ILE A 1 129 ? 1.210 8.943 4.592 1.00 95.12 129 ILE A O 1
ATOM 962 N N . VAL A 1 130 ? 3.321 8.592 3.850 1.00 91.19 130 VAL A N 1
ATOM 963 C CA . VAL A 1 130 ? 3.986 9.692 4.554 1.00 91.19 130 VAL A CA 1
ATOM 964 C C . VAL A 1 130 ? 4.586 10.715 3.594 1.00 91.19 130 VAL A C 1
ATOM 966 O O . VAL A 1 130 ? 4.838 11.834 4.015 1.00 91.19 130 VAL A O 1
ATOM 969 N N . ASP A 1 131 ? 4.821 10.355 2.325 1.00 81.56 131 ASP A N 1
ATOM 970 C CA . ASP A 1 131 ? 5.367 11.283 1.329 1.00 81.56 131 ASP A CA 1
ATOM 971 C C . ASP A 1 131 ? 5.171 10.785 -0.121 1.00 81.56 131 ASP A C 1
ATOM 973 O O . ASP A 1 131 ? 4.695 9.668 -0.355 1.00 81.56 131 ASP A O 1
ATOM 977 N N . ARG A 1 132 ? 5.582 11.595 -1.104 1.00 75.25 132 ARG A N 1
ATOM 978 C CA . ARG A 1 132 ? 5.701 11.242 -2.526 1.00 75.25 132 ARG A CA 1
ATOM 979 C C . ARG A 1 132 ? 7.102 11.527 -3.051 1.00 75.25 132 ARG A C 1
ATOM 981 O O . ARG A 1 132 ? 7.628 12.622 -2.898 1.00 75.25 132 ARG A O 1
ATOM 988 N N . THR A 1 133 ? 7.688 10.572 -3.773 1.00 69.81 133 THR A N 1
ATOM 989 C CA . THR A 1 133 ? 9.077 10.662 -4.263 1.00 69.81 133 THR A CA 1
ATOM 990 C C . THR A 1 133 ? 9.337 11.834 -5.213 1.00 69.81 133 THR A C 1
ATOM 992 O O . THR A 1 133 ? 10.474 12.283 -5.324 1.00 69.81 133 THR A O 1
ATOM 995 N N . LYS A 1 134 ? 8.310 12.360 -5.893 1.00 57.19 134 LYS A N 1
ATOM 996 C CA . LYS A 1 134 ? 8.441 13.542 -6.766 1.00 57.19 134 LYS A CA 1
ATOM 997 C C . LYS A 1 134 ? 8.379 14.881 -6.021 1.00 57.19 134 LYS A C 1
ATOM 999 O O . LYS A 1 134 ? 8.816 15.875 -6.591 1.00 57.19 134 LYS A O 1
ATOM 1004 N N . ASP A 1 135 ? 7.914 14.890 -4.773 1.00 49.16 135 ASP A N 1
ATOM 1005 C CA . ASP A 1 135 ? 7.721 16.096 -3.954 1.00 49.16 135 ASP A CA 1
ATOM 1006 C C . ASP A 1 135 ? 8.750 16.197 -2.802 1.00 49.16 135 ASP A C 1
ATOM 1008 O O . ASP A 1 135 ? 8.621 17.020 -1.897 1.00 49.16 135 ASP A O 1
ATOM 1012 N N . LEU A 1 136 ? 9.818 15.391 -2.856 1.00 46.03 136 LEU A N 1
ATOM 1013 C CA . LEU A 1 136 ? 10.878 15.339 -1.846 1.00 46.03 1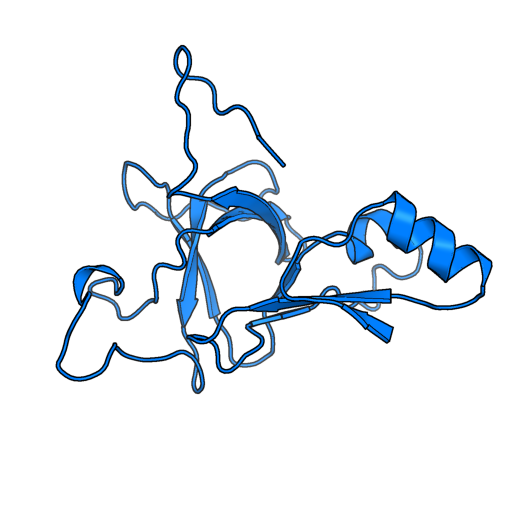36 LEU A CA 1
ATOM 1014 C C . LEU A 1 136 ? 11.676 16.657 -1.764 1.00 46.03 136 LEU A C 1
ATOM 1016 O O . LEU A 1 136 ? 12.491 16.957 -2.640 1.00 46.03 136 LEU A O 1
ATOM 1020 N N . VAL A 1 137 ? 11.540 17.397 -0.657 1.00 40.88 137 VAL A N 1
ATOM 1021 C CA . VAL A 1 137 ? 12.488 18.456 -0.256 1.00 40.88 137 VAL A CA 1
ATOM 1022 C C . VAL A 1 137 ? 13.400 17.916 0.844 1.00 40.88 137 VAL A C 1
ATOM 1024 O O . VAL A 1 137 ? 12.981 17.695 1.976 1.00 40.88 137 VAL A O 1
ATOM 1027 N N . LYS A 1 138 ? 14.681 17.715 0.520 1.00 37.41 138 LYS A N 1
ATOM 1028 C CA . LYS A 1 138 ? 15.691 17.223 1.468 1.00 37.41 138 LYS A CA 1
ATOM 1029 C C . LYS A 1 138 ? 16.303 18.393 2.247 1.00 37.41 138 LYS A C 1
ATOM 1031 O O . LYS A 1 138 ? 16.980 19.229 1.652 1.00 37.41 138 LYS A O 1
ATOM 1036 N N . SER A 1 139 ? 16.129 18.426 3.570 1.00 35.41 139 SER A N 1
ATOM 1037 C CA . SER A 1 139 ? 16.857 19.334 4.470 1.00 35.41 139 SER A CA 1
ATOM 1038 C C . SER A 1 139 ? 17.638 18.521 5.502 1.00 35.41 139 SER A C 1
ATOM 1040 O O . SER A 1 139 ? 17.060 17.782 6.289 1.00 35.41 139 SER A O 1
ATOM 1042 N N . GLY A 1 140 ?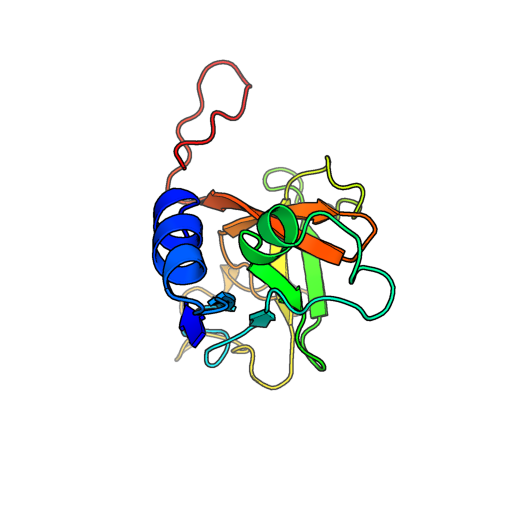 18.970 18.611 5.483 1.00 31.20 140 GLY A N 1
ATOM 1043 C CA . GLY A 1 140 ? 19.819 18.133 6.585 1.00 31.20 140 GLY A CA 1
ATOM 1044 C C . GLY A 1 140 ? 19.876 16.620 6.857 1.00 31.20 140 GLY A C 1
ATOM 1045 O O . GLY A 1 140 ? 20.474 16.235 7.853 1.00 31.20 140 GLY A O 1
ATOM 1046 N N . GLY A 1 141 ? 19.315 15.761 5.999 1.00 34.69 141 GLY A N 1
ATOM 1047 C CA . GLY A 1 141 ? 19.332 14.300 6.198 1.00 34.69 141 GLY A CA 1
ATOM 1048 C C . GLY A 1 141 ? 18.131 13.744 6.968 1.00 34.69 141 GLY A C 1
ATOM 1049 O O . GLY A 1 141 ? 18.076 12.539 7.197 1.00 34.69 141 GLY A O 1
ATOM 1050 N N . GLU A 1 142 ? 17.157 14.590 7.301 1.00 38.00 142 GLU A N 1
ATOM 1051 C CA . GLU A 1 142 ? 15.875 14.185 7.874 1.00 38.00 142 GLU A CA 1
ATOM 1052 C C . GLU A 1 142 ? 14.758 14.338 6.835 1.00 38.00 142 GLU A C 1
ATOM 1054 O O . GLU A 1 142 ? 14.732 15.290 6.049 1.00 38.00 142 GLU A O 1
ATOM 1059 N N . TRP A 1 143 ? 13.841 13.371 6.814 1.00 54.44 143 TRP A N 1
ATOM 1060 C CA . TRP A 1 143 ? 12.660 13.400 5.956 1.00 54.44 143 TRP A CA 1
ATOM 1061 C C . TRP A 1 143 ? 11.569 14.220 6.649 1.00 54.44 143 TRP A C 1
ATOM 1063 O O . TRP A 1 143 ? 11.086 13.834 7.714 1.00 54.44 143 TRP A O 1
ATOM 1073 N N . ILE A 1 144 ? 11.195 15.360 6.065 1.00 43.41 144 ILE A N 1
ATOM 1074 C CA . ILE A 1 144 ? 10.114 16.211 6.573 1.00 43.41 144 ILE A CA 1
ATOM 1075 C C . ILE A 1 144 ? 8.868 15.937 5.731 1.00 43.41 144 ILE A C 1
ATOM 1077 O O . ILE A 1 144 ? 8.830 16.294 4.557 1.00 43.41 144 ILE A O 1
ATOM 1081 N N . SER A 1 145 ? 7.853 15.324 6.348 1.00 41.69 145 SER A N 1
ATOM 1082 C CA . SER A 1 145 ? 6.522 15.141 5.751 1.00 41.69 145 SER A CA 1
ATOM 1083 C C . SER A 1 145 ? 5.924 16.498 5.383 1.00 41.69 145 SER A C 1
ATOM 1085 O O . SER A 1 145 ? 5.809 17.374 6.243 1.00 41.69 145 SER A O 1
ATOM 1087 N N . SER A 1 146 ? 5.534 16.671 4.121 1.00 42.56 146 SER A N 1
ATOM 1088 C CA . SER A 1 146 ? 4.790 17.847 3.645 1.00 42.56 146 SER A CA 1
ATOM 1089 C C . SER A 1 146 ? 3.269 17.623 3.596 1.00 42.56 146 SER A C 1
ATOM 1091 O O . SER A 1 146 ? 2.527 18.544 3.245 1.00 42.56 146 SER A O 1
ATOM 1093 N N . VAL A 1 147 ? 2.813 16.422 3.983 1.00 45.44 147 VAL A N 1
ATOM 1094 C CA . VAL A 1 147 ? 1.396 16.041 4.124 1.00 45.44 147 VAL A CA 1
ATOM 1095 C C . VAL A 1 147 ? 0.889 16.152 5.555 1.00 45.44 147 VAL A C 1
ATOM 1097 O O . VAL A 1 147 ? 1.670 15.856 6.492 1.00 45.44 147 VAL A O 1
#

Secondary structure (DSSP, 8-state):
-EE-SSPPPHHHHHHHHHTT---EEEE--GGGSS-SEE----GGGTTS-HHHHHTS-BEEPTT-EEEEE-TTT--EE--SSS-EEEEEEE-TTS-S--GGGTTGGGB-TTS-EEEEEEEEE-TT--EEEEEETTS---BTTB-----

pLDDT: mean 89.9, std 15.95, range [31.2, 98.56]

Foldseek 3Di:
DEDEPDFDDLVNCVVCVVVVDHYKYFDAPPQQVGGFAILDQDPVCPVPPSSVSRRFNHAGDVFKDKFFAAPPPRHTDDQAQPDKGFIWIDGPRRHQADPPRPPVVLADPVRIGRPQFMWHHHPVGTTHTQDGNVPFDDDPNDGDRPD

Radius of gyration: 15.79 Å; chains: 1; bounding box: 44×30×46 Å

Sequence (147 aa):
MFVGGSALSAGLYDGLTRHGIDTNQGWGMTETSPVAACATIKSSMKDSNLKAIRLKQGLPLAGVELRLADVDSGKLVPWDGKSVGEIQVRGPWVTAGYYRGVDADRFTADGWLRTGDVANVDSEGYAQIVDRTKDLVKSGGEWISSV